Protein AF-A0A6I3LD60-F1 (afdb_monomer)

Nearest PDB structures (foldseek):
  1zq3-assembly1_P  TM=4.456E-01  e=3.470E+00  Drosophila melanogaster
  3nar-assembly2_B  TM=4.351E-01  e=4.754E+00  Homo sapiens
  1qry-assembly1_A  TM=3.695E-01  e=8.919E+00  Drosophila melanogaster

Sequence (94 aa):
MSDVHLGAPRPGAEQGGLDERSRAILAFEAEWPQHDGAKEEALRARFGMEPARYYQVLARLTDDPRAQAHAPLLIGRLRRLRDARAARRARLLH

Solvent-accessible surface area (backbone atoms only — not comparable to full-atom values): 5838 Å² total; per-residue (Å²): 140,76,91,72,77,74,67,70,77,74,80,78,78,79,79,90,72,65,54,69,70,59,50,52,53,52,53,51,50,69,76,48,86,61,94,46,75,66,50,53,53,50,42,30,73,75,68,74,43,58,65,73,59,50,52,54,51,52,56,54,43,59,75,32,67,55,43,37,73,74,39,47,68,59,35,52,51,52,50,52,55,52,51,53,54,49,54,58,55,53,65,74,76,115

Radius of gyration: 15.03 Å; Cα contacts (8 Å, |Δi|>4): 35; chains: 1; bounding box: 34×32×41 Å

Structure (mmCIF, N/CA/C/O backbone):
data_AF-A0A6I3LD60-F1
#
_entry.id   AF-A0A6I3LD60-F1
#
loop_
_atom_site.group_PDB
_atom_site.id
_atom_site.type_symbol
_atom_site.label_atom_id
_atom_site.label_alt_id
_atom_site.label_comp_id
_atom_site.label_asym_id
_atom_site.label_entity_id
_atom_site.label_seq_id
_atom_site.pdbx_PDB_ins_code
_atom_site.Cartn_x
_atom_site.Cartn_y
_atom_site.Cartn_z
_atom_site.occupancy
_atom_site.B_iso_or_equiv
_atom_site.auth_seq_id
_atom_site.auth_comp_id
_atom_site.auth_asym_id
_atom_site.auth_atom_id
_atom_site.pdbx_PDB_model_num
ATOM 1 N N . MET A 1 1 ? 25.546 2.132 19.525 1.00 33.47 1 MET A N 1
ATOM 2 C CA . MET A 1 1 ? 24.749 3.311 19.116 1.00 33.47 1 MET A CA 1
ATOM 3 C C . MET A 1 1 ? 24.310 3.085 17.676 1.00 33.47 1 MET A C 1
ATOM 5 O O . MET A 1 1 ? 25.156 3.142 16.805 1.00 33.47 1 MET A O 1
ATOM 9 N N . SER A 1 2 ? 23.094 2.705 17.323 1.00 35.88 2 SER A N 1
ATOM 10 C CA . SER A 1 2 ? 21.920 2.325 18.093 1.00 35.88 2 SER A CA 1
ATOM 11 C C . SER A 1 2 ? 21.376 1.064 17.441 1.00 35.88 2 SER A C 1
ATOM 13 O O . SER A 1 2 ? 21.201 1.004 16.226 1.00 35.88 2 SER A O 1
ATOM 15 N N . ASP A 1 3 ? 21.172 0.059 18.280 1.00 40.22 3 ASP A N 1
ATOM 16 C CA . ASP A 1 3 ? 20.410 -1.134 17.971 1.00 40.22 3 ASP A CA 1
ATOM 17 C C . ASP A 1 3 ? 18.978 -0.696 17.636 1.00 40.22 3 ASP A C 1
ATOM 19 O O . ASP A 1 3 ? 18.212 -0.287 18.505 1.00 40.22 3 ASP A O 1
ATOM 23 N N . VAL A 1 4 ? 18.645 -0.689 16.347 1.00 48.16 4 VAL A N 1
ATOM 24 C CA . VAL A 1 4 ? 17.252 -0.740 15.909 1.00 48.16 4 VAL A CA 1
ATOM 25 C C . VAL A 1 4 ? 17.081 -2.111 15.295 1.00 48.16 4 VAL A C 1
ATOM 27 O O . VAL A 1 4 ? 16.953 -2.272 14.080 1.00 48.16 4 VAL A O 1
ATOM 30 N N . HIS A 1 5 ? 17.082 -3.122 16.166 1.00 39.88 5 HIS A N 1
ATOM 31 C CA . HIS A 1 5 ? 16.302 -4.312 15.902 1.00 39.88 5 HIS A CA 1
ATOM 32 C C . HIS A 1 5 ? 14.877 -3.810 15.664 1.00 39.88 5 HIS A C 1
ATOM 34 O O . HIS A 1 5 ? 14.133 -3.470 16.586 1.00 39.88 5 HIS A O 1
ATOM 40 N N . LEU A 1 6 ? 14.533 -3.650 14.388 1.00 47.88 6 LEU A N 1
ATOM 41 C CA . LEU A 1 6 ? 13.174 -3.479 13.925 1.00 47.88 6 LEU A CA 1
ATOM 42 C C . LEU A 1 6 ? 12.491 -4.757 14.378 1.00 47.88 6 LEU A C 1
ATOM 44 O O . LEU A 1 6 ? 12.556 -5.757 13.671 1.00 47.88 6 LEU A O 1
ATOM 48 N N . GLY A 1 7 ? 11.969 -4.741 15.610 1.00 33.16 7 GLY A N 1
ATOM 49 C CA . GLY A 1 7 ? 11.289 -5.868 16.206 1.00 33.16 7 GLY A CA 1
ATOM 50 C C . GLY A 1 7 ? 10.349 -6.381 15.143 1.00 33.16 7 GLY A C 1
ATOM 51 O O . GLY A 1 7 ? 9.425 -5.668 14.736 1.00 33.16 7 GLY A O 1
ATOM 52 N N . ALA A 1 8 ? 10.665 -7.568 14.619 1.00 42.44 8 ALA A N 1
ATOM 53 C CA . ALA A 1 8 ? 9.698 -8.344 13.887 1.00 42.44 8 ALA A CA 1
ATOM 54 C C . ALA A 1 8 ? 8.443 -8.267 14.757 1.00 42.44 8 ALA A C 1
ATOM 56 O O . ALA A 1 8 ? 8.563 -8.528 15.963 1.00 42.44 8 ALA A O 1
ATOM 57 N N . PRO A 1 9 ? 7.302 -7.780 14.235 1.00 49.25 9 PRO A N 1
ATOM 58 C CA . PRO A 1 9 ? 6.085 -7.785 15.022 1.00 49.25 9 PRO A CA 1
ATOM 59 C C . PRO A 1 9 ? 5.956 -9.213 15.527 1.00 49.25 9 PRO A C 1
ATOM 61 O O . PRO A 1 9 ? 5.888 -10.141 14.719 1.00 49.25 9 PRO A O 1
ATOM 64 N N . ARG A 1 10 ? 6.078 -9.400 16.851 1.00 46.12 10 ARG A N 1
ATOM 65 C CA . ARG A 1 10 ? 5.855 -10.706 17.456 1.00 46.12 10 ARG A CA 1
ATOM 66 C C . ARG A 1 10 ? 4.494 -11.124 16.919 1.00 46.12 10 ARG A C 1
ATOM 68 O O . ARG A 1 10 ? 3.559 -10.334 17.072 1.00 46.12 10 ARG A O 1
ATOM 75 N N . PRO A 1 11 ? 4.384 -12.266 16.226 1.00 46.66 11 PRO A N 1
ATOM 76 C CA . PRO A 1 11 ? 3.100 -12.737 15.766 1.00 46.66 11 PRO A CA 1
ATOM 77 C C . PRO A 1 11 ? 2.306 -13.092 17.022 1.00 46.66 11 PRO A C 1
ATOM 79 O O . PRO A 1 11 ? 2.368 -14.211 17.520 1.00 46.66 11 PRO A O 1
ATOM 82 N N . GLY A 1 12 ? 1.588 -12.104 17.556 1.00 42.81 12 GLY A N 1
ATOM 83 C CA . GLY A 1 12 ? 0.369 -12.311 18.312 1.00 42.81 12 GLY A CA 1
ATOM 84 C C . GLY A 1 12 ? -0.603 -12.940 17.336 1.00 42.81 12 GLY A C 1
ATOM 85 O O . GLY A 1 12 ? -1.372 -12.264 16.659 1.00 42.81 12 GLY A O 1
ATOM 86 N N . ALA A 1 13 ? -0.450 -14.246 17.176 1.00 45.69 13 ALA A N 1
ATOM 87 C CA . ALA A 1 13 ? -1.341 -15.122 16.464 1.00 45.69 13 ALA A CA 1
ATOM 88 C C . ALA A 1 13 ? -2.628 -15.277 17.282 1.00 45.69 13 ALA A C 1
ATOM 90 O O . ALA A 1 13 ? -2.985 -16.376 17.674 1.00 45.69 13 ALA A O 1
ATOM 91 N N . GLU A 1 14 ? -3.352 -14.185 17.504 1.00 43.53 14 GLU A N 1
ATOM 92 C CA . GLU A 1 14 ? -4.708 -14.236 18.047 1.00 43.53 14 GLU A CA 1
ATOM 93 C C . GLU A 1 14 ? -5.693 -14.247 16.860 1.00 43.53 14 GLU A C 1
ATOM 95 O O . GLU A 1 14 ? -6.396 -13.296 16.546 1.00 43.53 14 GLU A O 1
ATOM 100 N N . GLN A 1 15 ? -5.595 -15.351 16.114 1.00 43.41 15 GLN A N 1
ATOM 101 C CA . GLN A 1 15 ? -6.664 -16.074 15.418 1.00 43.41 15 GLN A CA 1
ATOM 102 C C . GLN A 1 15 ? -7.560 -15.302 14.421 1.00 43.41 15 GLN A C 1
ATOM 104 O O . GLN A 1 15 ? -8.679 -14.897 14.713 1.00 43.41 15 GLN A O 1
ATOM 109 N N . GLY A 1 16 ? -7.096 -15.240 13.163 1.00 52.81 16 GLY A N 1
ATOM 110 C CA . GLY A 1 16 ? -7.976 -15.237 11.981 1.00 52.81 16 GLY A CA 1
ATOM 111 C C . GLY A 1 16 ? -8.001 -13.981 11.105 1.00 52.81 16 GLY A C 1
ATOM 112 O O . GLY A 1 16 ? -8.670 -13.993 10.075 1.00 52.81 16 GLY A O 1
ATOM 113 N N . GLY A 1 17 ? -7.277 -12.910 11.452 1.00 63.72 17 GLY A N 1
ATOM 114 C CA . GLY A 1 17 ? -7.389 -11.630 10.742 1.00 63.72 17 GLY A CA 1
ATOM 115 C C . GLY A 1 17 ? -6.076 -10.894 10.486 1.00 63.72 17 GLY A C 1
ATOM 116 O O . GLY A 1 17 ? -5.055 -11.145 11.121 1.00 63.72 17 GLY A O 1
ATOM 117 N N . LEU A 1 18 ? -6.124 -9.966 9.525 1.00 77.75 18 LEU A N 1
ATOM 118 C CA . LEU A 1 18 ? -5.105 -8.936 9.328 1.00 77.75 18 LEU A CA 1
ATOM 119 C C . LEU A 1 18 ? -5.010 -8.061 10.595 1.00 77.75 18 LEU A C 1
ATOM 121 O O . LEU A 1 18 ? -6.054 -7.667 11.117 1.00 77.75 18 LEU A O 1
ATOM 125 N N . ASP A 1 19 ? -3.795 -7.761 11.065 1.00 83.12 19 ASP A N 1
ATOM 126 C CA . ASP A 1 19 ? -3.559 -6.906 12.241 1.00 83.12 19 ASP A CA 1
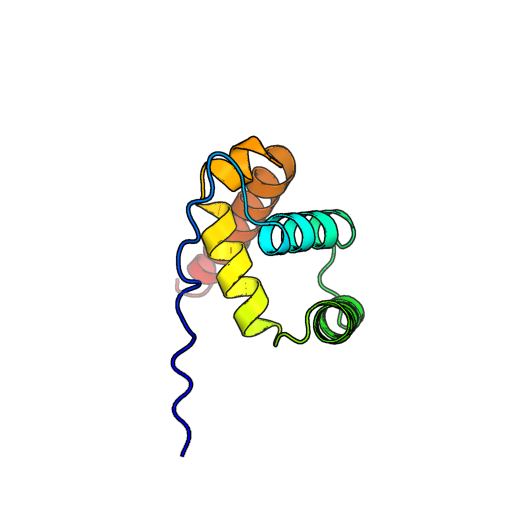ATOM 127 C C . ASP A 1 19 ? -4.165 -5.502 12.055 1.00 83.12 19 ASP 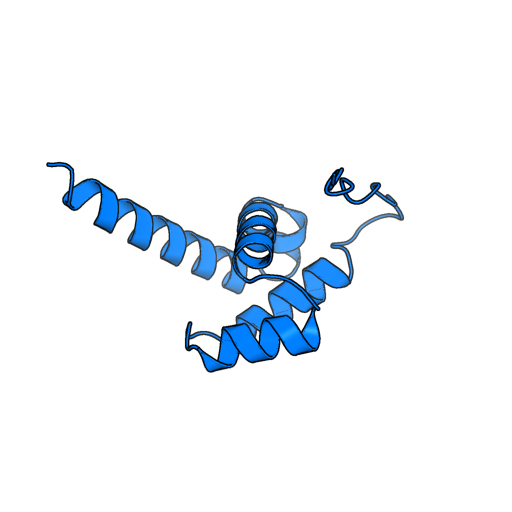A C 1
ATOM 129 O O . ASP A 1 19 ? -4.201 -4.979 10.937 1.00 83.12 19 ASP A O 1
ATOM 133 N N . GLU A 1 20 ? -4.600 -4.867 13.143 1.00 82.88 20 GLU A N 1
ATOM 134 C CA . GLU A 1 20 ? -5.298 -3.574 13.114 1.00 82.88 20 GLU A CA 1
ATOM 135 C C . GLU A 1 20 ? -4.432 -2.483 12.480 1.00 82.88 20 GLU A C 1
ATOM 137 O O . GLU A 1 20 ? -4.882 -1.709 11.635 1.00 82.88 20 GLU A O 1
ATOM 142 N N . ARG A 1 21 ? -3.128 -2.486 12.782 1.00 84.50 21 ARG A N 1
ATOM 143 C CA . ARG A 1 21 ? -2.179 -1.563 12.151 1.00 84.50 21 ARG A CA 1
ATOM 144 C C . ARG A 1 21 ? -2.132 -1.748 10.637 1.00 84.50 21 ARG A C 1
ATOM 146 O O . ARG A 1 21 ? -2.065 -0.771 9.897 1.00 84.50 21 ARG A O 1
ATOM 153 N N . SER A 1 22 ? -2.164 -2.992 10.176 1.00 86.12 22 SER A N 1
ATOM 154 C CA . SER A 1 22 ? -2.132 -3.310 8.749 1.00 86.12 22 SER A CA 1
ATOM 155 C C . SER A 1 22 ? -3.442 -2.915 8.061 1.00 86.12 22 SER A C 1
ATOM 157 O O . SER A 1 22 ? -3.408 -2.379 6.955 1.00 86.12 22 SER A O 1
ATOM 159 N N . ARG A 1 23 ? -4.588 -3.081 8.734 1.00 87.62 23 ARG A N 1
ATOM 160 C CA . ARG A 1 23 ? -5.888 -2.567 8.265 1.00 87.62 23 ARG A CA 1
ATOM 161 C C . ARG A 1 23 ? -5.883 -1.047 8.148 1.00 87.62 23 ARG A C 1
ATOM 163 O O . ARG A 1 23 ? -6.270 -0.527 7.105 1.00 87.62 23 ARG A O 1
ATOM 170 N N . ALA A 1 24 ? -5.378 -0.344 9.161 1.00 89.00 24 ALA A N 1
ATOM 171 C CA . ALA A 1 24 ? -5.275 1.112 9.158 1.00 89.00 24 ALA A CA 1
ATOM 172 C C . ALA A 1 24 ? -4.363 1.632 8.034 1.00 89.00 24 ALA A C 1
ATOM 174 O O . ALA A 1 24 ? -4.683 2.632 7.392 1.00 89.00 24 ALA A O 1
ATOM 175 N N . ILE A 1 25 ? -3.255 0.935 7.753 1.00 88.69 25 ILE A N 1
ATOM 176 C CA . ILE A 1 25 ? -2.365 1.244 6.624 1.00 88.69 25 ILE A CA 1
ATOM 177 C C . ILE A 1 25 ? -3.111 1.122 5.289 1.00 88.69 25 ILE A C 1
ATOM 179 O O . ILE A 1 25 ? -3.006 2.022 4.458 1.00 88.69 25 ILE A O 1
ATOM 183 N N . LEU A 1 26 ? -3.876 0.043 5.088 1.00 88.56 26 LEU A N 1
ATOM 184 C CA . LEU A 1 26 ? -4.653 -0.164 3.861 1.00 88.56 26 LEU A CA 1
ATOM 185 C C . LEU A 1 26 ? -5.784 0.863 3.711 1.00 88.56 26 LEU A C 1
ATOM 187 O O . LEU A 1 26 ? -5.998 1.369 2.614 1.00 88.56 26 LEU A O 1
ATOM 191 N N . ALA A 1 27 ? -6.481 1.200 4.797 1.00 88.69 27 ALA A N 1
ATOM 192 C CA . ALA A 1 27 ? -7.522 2.227 4.783 1.00 88.69 27 ALA A CA 1
ATOM 193 C C . ALA A 1 27 ? -6.950 3.603 4.400 1.00 88.69 27 ALA A C 1
ATOM 195 O O . ALA A 1 27 ? -7.477 4.265 3.510 1.00 88.69 27 ALA A O 1
ATOM 196 N N . PHE A 1 28 ? -5.812 3.983 4.988 1.00 88.50 28 PHE A N 1
ATOM 197 C CA . PHE A 1 28 ? -5.115 5.221 4.633 1.00 88.50 28 PHE A CA 1
ATOM 198 C C . PHE A 1 28 ? -4.711 5.257 3.153 1.00 88.50 28 PHE A C 1
ATOM 200 O O . PHE A 1 28 ? -4.864 6.278 2.487 1.00 88.50 28 PHE A O 1
ATOM 207 N N . GLU A 1 29 ? -4.237 4.135 2.609 1.00 88.00 29 GLU A N 1
ATOM 208 C CA . GLU A 1 29 ? -3.832 4.059 1.204 1.00 88.00 29 GLU A CA 1
ATOM 209 C C . GLU A 1 29 ? -5.023 4.134 0.235 1.00 88.00 29 GLU A C 1
ATOM 211 O O . GLU A 1 29 ? -4.884 4.628 -0.884 1.00 88.00 29 GLU A O 1
ATOM 216 N N . ALA A 1 30 ? -6.206 3.686 0.664 1.00 85.00 30 ALA A N 1
ATOM 217 C CA . ALA A 1 30 ? -7.438 3.844 -0.101 1.00 85.00 30 ALA A CA 1
ATOM 218 C C . ALA A 1 30 ? -7.898 5.313 -0.170 1.00 85.00 30 ALA A C 1
ATOM 220 O O . ALA A 1 30 ? -8.386 5.746 -1.214 1.00 85.00 30 ALA A O 1
ATOM 221 N N . GLU A 1 31 ? -7.713 6.073 0.914 1.00 84.31 31 GLU A N 1
ATOM 222 C CA . GLU A 1 31 ? -8.045 7.503 1.000 1.00 84.31 31 GLU A CA 1
ATOM 223 C C . GLU A 1 31 ? -7.066 8.390 0.211 1.00 84.31 31 GLU A C 1
ATOM 225 O O . GLU A 1 31 ? -7.464 9.428 -0.315 1.00 84.31 31 GLU A O 1
ATOM 230 N N . TRP A 1 32 ? -5.799 7.974 0.084 1.00 81.81 32 TRP A N 1
ATOM 231 C CA . TRP A 1 32 ? -4.729 8.760 -0.543 1.00 81.81 32 TRP A CA 1
ATOM 232 C C . TRP A 1 32 ? -4.182 8.105 -1.824 1.00 81.81 32 TRP A C 1
ATOM 234 O O . TRP A 1 32 ? -3.058 7.583 -1.831 1.00 81.81 32 TRP A O 1
ATOM 244 N N . PRO A 1 33 ? -4.934 8.156 -2.944 1.00 68.81 33 PRO A N 1
ATOM 245 C CA . PRO A 1 33 ? -4.546 7.511 -4.198 1.00 68.81 33 PRO A CA 1
ATOM 246 C C . PRO A 1 33 ? -3.341 8.165 -4.893 1.00 68.81 33 PRO A C 1
ATOM 248 O O . PRO A 1 33 ? -2.759 7.539 -5.782 1.00 68.81 33 PRO A O 1
ATOM 251 N N . GLN A 1 34 ? -2.978 9.400 -4.526 1.00 72.81 34 GLN A N 1
ATOM 252 C CA . GLN A 1 34 ? -1.824 10.124 -5.063 1.00 72.81 34 GLN A CA 1
ATOM 253 C C . GLN A 1 34 ? -0.730 10.283 -4.006 1.00 72.81 34 GLN A C 1
ATOM 255 O O . GLN A 1 34 ? -1.001 10.446 -2.818 1.00 72.81 34 GLN A O 1
ATOM 260 N N . HIS A 1 35 ? 0.521 10.181 -4.452 1.00 69.38 35 HIS A N 1
ATOM 2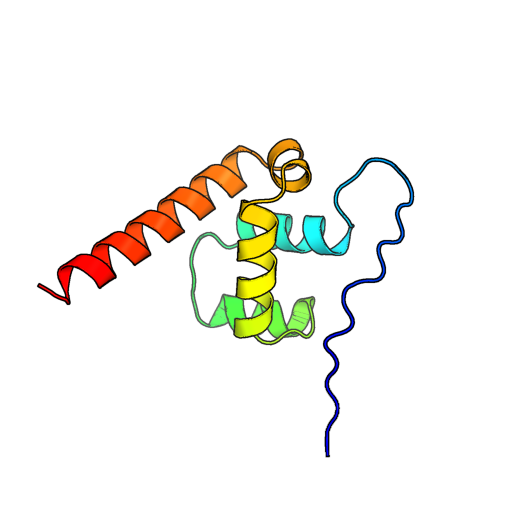61 C CA . HIS A 1 35 ? 1.698 10.337 -3.606 1.00 69.38 35 HIS A CA 1
ATOM 262 C C . HIS A 1 35 ? 2.171 11.786 -3.675 1.00 69.38 35 HIS A C 1
ATOM 264 O O . HIS A 1 35 ? 3.089 12.102 -4.427 1.00 69.38 35 HIS A O 1
ATOM 270 N N . ASP A 1 36 ? 1.531 12.640 -2.886 1.00 76.94 36 ASP A N 1
ATOM 271 C CA . ASP A 1 36 ? 1.908 14.045 -2.748 1.00 76.94 36 ASP A CA 1
ATOM 272 C C . ASP A 1 36 ? 2.616 14.262 -1.403 1.00 76.94 36 ASP A C 1
ATOM 274 O O . ASP A 1 36 ? 2.409 13.494 -0.463 1.00 76.94 36 ASP A O 1
ATOM 278 N N . GLY A 1 37 ? 3.438 15.309 -1.273 1.00 78.44 37 GLY A N 1
ATOM 279 C CA . GLY A 1 37 ? 4.195 15.574 -0.034 1.00 78.44 37 GLY A CA 1
ATOM 280 C C . GLY A 1 37 ? 3.314 15.641 1.225 1.00 78.44 37 GLY A C 1
ATOM 281 O O . GLY A 1 37 ? 3.703 15.151 2.283 1.00 78.44 37 GLY A O 1
ATOM 282 N N . ALA A 1 38 ? 2.075 16.123 1.081 1.00 83.69 38 ALA A N 1
ATOM 283 C CA . ALA A 1 38 ? 1.071 16.143 2.145 1.00 83.69 38 ALA A CA 1
ATOM 284 C C . ALA A 1 38 ? 0.731 14.741 2.692 1.00 83.69 38 ALA A C 1
ATOM 286 O O . ALA A 1 38 ? 0.468 14.588 3.884 1.00 83.69 38 ALA A O 1
ATOM 287 N N . LYS A 1 39 ? 0.785 13.700 1.849 1.00 82.50 39 LYS A N 1
ATOM 288 C CA . LYS A 1 39 ? 0.565 12.309 2.265 1.00 82.50 39 LYS A CA 1
ATOM 289 C C . LYS A 1 39 ? 1.675 11.831 3.189 1.00 82.50 39 LYS A C 1
ATOM 291 O O . LYS A 1 39 ? 1.393 11.151 4.169 1.00 82.50 39 LYS A O 1
ATOM 296 N N . GLU A 1 40 ? 2.928 12.159 2.882 1.00 85.69 40 GLU A N 1
ATOM 297 C CA . GLU A 1 40 ? 4.067 11.737 3.703 1.00 85.69 40 GLU A CA 1
ATOM 298 C C . GLU A 1 40 ? 4.044 12.402 5.077 1.00 85.69 40 GLU A C 1
ATOM 300 O O . GLU A 1 40 ? 4.333 11.759 6.086 1.00 85.69 40 GLU A O 1
ATOM 305 N N . GLU A 1 41 ? 3.644 13.668 5.132 1.00 86.25 41 GLU A N 1
ATOM 306 C CA . GLU A 1 41 ? 3.480 14.392 6.388 1.00 86.25 41 GLU A CA 1
ATOM 307 C C . GLU A 1 41 ? 2.303 13.849 7.212 1.00 86.25 41 GLU A C 1
ATOM 309 O O . GLU A 1 41 ? 2.468 13.545 8.394 1.00 86.25 41 GLU A O 1
ATOM 314 N N . ALA A 1 42 ? 1.154 13.591 6.578 1.00 87.44 42 ALA A N 1
ATOM 315 C CA . ALA A 1 42 ? 0.007 12.947 7.222 1.00 87.44 42 ALA A CA 1
ATOM 316 C C . ALA A 1 42 ? 0.330 11.526 7.713 1.00 87.44 42 ALA A C 1
ATOM 318 O O . ALA A 1 42 ? -0.113 11.115 8.785 1.00 87.44 42 ALA A O 1
ATOM 319 N N . LEU A 1 43 ? 1.133 10.777 6.959 1.00 88.19 43 LEU A N 1
ATOM 320 C CA . LEU A 1 43 ? 1.619 9.453 7.337 1.00 88.19 43 LEU A CA 1
ATOM 321 C C . LEU A 1 43 ? 2.502 9.535 8.582 1.00 88.19 43 LEU A C 1
ATOM 323 O O . LEU A 1 43 ? 2.279 8.773 9.528 1.00 88.19 43 LEU A O 1
ATOM 327 N N . ARG A 1 44 ? 3.466 10.466 8.613 1.00 88.81 44 ARG A N 1
ATOM 328 C CA . ARG A 1 44 ? 4.306 10.701 9.797 1.00 88.81 44 ARG A CA 1
ATOM 329 C C . ARG A 1 44 ? 3.453 11.095 11.002 1.00 88.81 44 ARG A C 1
ATOM 331 O O . ARG A 1 44 ? 3.636 10.518 12.068 1.00 88.81 44 ARG A O 1
ATOM 338 N N . ALA A 1 45 ? 2.481 11.989 10.827 1.00 88.50 45 ALA A N 1
ATOM 339 C CA . ALA A 1 45 ? 1.590 12.427 11.901 1.00 88.50 45 ALA A CA 1
ATOM 340 C C . ALA A 1 45 ? 0.672 11.303 12.426 1.00 88.50 45 ALA A C 1
ATOM 342 O O . ALA A 1 45 ? 0.499 11.165 13.634 1.00 88.50 45 ALA A O 1
ATOM 343 N N . ARG A 1 46 ? 0.099 10.477 11.538 1.00 86.12 46 ARG A N 1
ATOM 344 C CA . ARG A 1 46 ? -0.881 9.433 11.897 1.00 86.12 46 ARG A CA 1
ATOM 345 C C . ARG A 1 46 ? -0.235 8.154 12.420 1.00 86.12 46 ARG A C 1
ATOM 347 O O . ARG A 1 46 ? -0.775 7.520 13.321 1.00 86.12 46 ARG A O 1
ATOM 354 N N . PHE A 1 47 ? 0.893 7.746 11.841 1.00 87.25 47 PHE A N 1
ATOM 355 C CA . PHE A 1 47 ? 1.528 6.460 12.144 1.00 87.25 47 PHE A CA 1
ATOM 356 C C . PHE A 1 47 ? 2.854 6.588 12.897 1.00 87.25 47 PHE A C 1
ATOM 358 O O . PHE A 1 47 ? 3.352 5.572 13.391 1.00 87.25 47 PHE A O 1
ATOM 365 N N . GLY A 1 48 ? 3.440 7.788 12.972 1.00 87.38 48 GLY A N 1
ATOM 366 C CA . GLY A 1 48 ? 4.759 8.002 13.573 1.00 87.38 48 GLY A CA 1
ATOM 367 C C . GLY A 1 48 ? 5.876 7.261 12.835 1.00 87.38 48 GLY A C 1
ATOM 368 O O . GLY A 1 48 ? 6.860 6.861 13.452 1.00 87.38 48 GLY A O 1
ATOM 369 N N . MET A 1 49 ? 5.697 6.982 11.538 1.00 86.62 49 MET A N 1
ATOM 370 C CA . MET A 1 49 ? 6.637 6.191 10.741 1.00 86.62 49 MET A CA 1
ATOM 371 C C . MET A 1 49 ? 7.301 7.024 9.659 1.00 86.62 49 MET A C 1
ATOM 373 O O . MET A 1 49 ? 6.667 7.870 9.037 1.00 86.62 49 MET A O 1
ATOM 377 N N . GLU A 1 50 ? 8.555 6.691 9.359 1.00 87.00 50 GLU A N 1
ATOM 378 C CA . GLU A 1 50 ? 9.207 7.192 8.155 1.00 87.00 50 GLU A CA 1
ATOM 379 C C . GLU A 1 50 ? 8.572 6.595 6.885 1.00 87.00 50 GLU A C 1
ATOM 381 O O . GLU A 1 50 ? 8.275 5.389 6.861 1.00 87.00 50 GLU A O 1
ATOM 386 N N . PRO A 1 51 ? 8.438 7.380 5.796 1.00 83.62 51 PRO A N 1
ATOM 387 C CA . PRO A 1 51 ? 7.850 6.917 4.538 1.00 83.62 51 PRO A CA 1
ATOM 388 C C . PRO A 1 51 ? 8.517 5.650 3.992 1.00 83.62 51 PRO A C 1
ATOM 390 O O . PRO A 1 51 ? 7.842 4.728 3.536 1.00 83.62 51 PRO A O 1
ATOM 393 N N . ALA A 1 52 ? 9.844 5.544 4.109 1.00 85.75 52 ALA A N 1
ATOM 394 C CA . ALA A 1 52 ? 10.586 4.365 3.666 1.00 85.75 52 ALA A CA 1
ATOM 395 C C . ALA A 1 52 ? 10.119 3.079 4.371 1.00 85.75 52 ALA A C 1
ATOM 397 O O . ALA A 1 52 ? 9.906 2.053 3.723 1.00 85.75 52 ALA A O 1
ATOM 398 N N . ARG A 1 53 ? 9.907 3.134 5.693 1.00 86.19 53 ARG A N 1
ATOM 399 C CA . ARG A 1 53 ? 9.415 1.991 6.475 1.00 86.19 53 ARG A CA 1
ATOM 40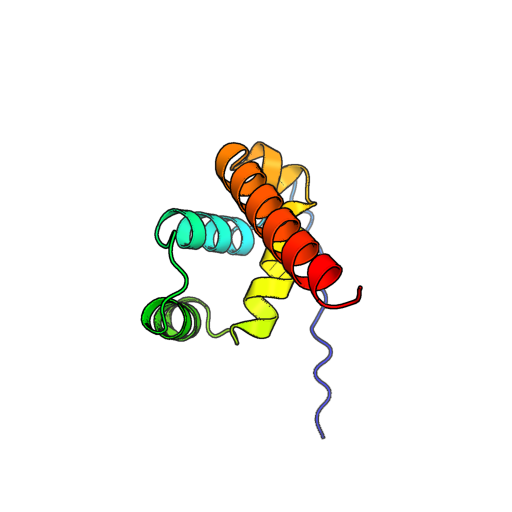0 C C . ARG A 1 53 ? 7.961 1.673 6.135 1.00 86.19 53 ARG A C 1
ATOM 402 O O . ARG A 1 53 ? 7.611 0.500 6.032 1.00 86.19 53 ARG A O 1
ATOM 409 N N . TYR A 1 54 ? 7.136 2.695 5.920 1.00 89.19 54 TYR A N 1
ATOM 410 C CA . TYR A 1 54 ? 5.747 2.516 5.504 1.00 89.19 54 TYR A CA 1
ATOM 411 C C . TYR A 1 54 ? 5.643 1.747 4.184 1.00 89.19 54 TYR A C 1
ATOM 413 O O . TYR A 1 54 ? 4.939 0.741 4.115 1.00 89.19 54 TYR A O 1
ATOM 421 N N . TYR A 1 55 ? 6.409 2.139 3.162 1.00 86.25 55 TYR A N 1
ATOM 422 C CA . TYR A 1 55 ? 6.383 1.441 1.875 1.00 86.25 55 TYR A CA 1
ATOM 423 C C . TYR A 1 55 ? 6.928 0.012 1.954 1.00 86.25 55 TYR A C 1
ATOM 425 O O . TYR A 1 55 ? 6.447 -0.855 1.227 1.00 86.25 55 TYR A O 1
ATOM 433 N N . GLN A 1 56 ? 7.877 -0.275 2.850 1.00 87.50 56 GLN A N 1
ATOM 434 C CA . GLN A 1 56 ? 8.321 -1.652 3.099 1.00 87.50 56 GLN A CA 1
ATOM 435 C C . GLN A 1 56 ? 7.201 -2.518 3.685 1.00 87.50 56 GLN A C 1
ATOM 437 O O . GLN A 1 56 ? 7.023 -3.661 3.263 1.00 87.50 56 GLN A O 1
ATOM 442 N N . VAL A 1 57 ? 6.434 -1.983 4.640 1.00 89.06 57 VAL A N 1
ATOM 443 C CA . VAL A 1 57 ? 5.270 -2.684 5.202 1.00 89.06 57 VAL A CA 1
ATOM 444 C C . VAL A 1 57 ? 4.203 -2.871 4.128 1.00 89.06 57 VAL A C 1
ATOM 446 O O . VAL A 1 57 ? 3.728 -3.987 3.942 1.00 89.06 57 VAL A O 1
ATOM 449 N N . LEU A 1 58 ? 3.889 -1.823 3.365 1.00 88.31 58 LEU A N 1
ATOM 450 C CA . LEU A 1 58 ? 2.911 -1.883 2.279 1.00 88.31 58 LEU A CA 1
ATOM 451 C C . LEU A 1 58 ? 3.294 -2.927 1.218 1.00 88.31 58 LEU A C 1
ATOM 453 O O . LEU A 1 58 ? 2.440 -3.688 0.763 1.00 88.31 58 LEU A O 1
ATOM 457 N N . ALA A 1 59 ? 4.580 -3.016 0.864 1.00 87.25 59 ALA A N 1
ATOM 458 C CA . ALA A 1 59 ? 5.083 -4.031 -0.057 1.00 87.25 59 ALA A CA 1
ATOM 459 C C . ALA A 1 59 ? 4.846 -5.451 0.476 1.00 87.25 59 ALA A C 1
ATOM 461 O O . ALA A 1 59 ? 4.349 -6.290 -0.265 1.00 87.25 59 ALA A O 1
ATOM 462 N N . ARG A 1 60 ? 5.114 -5.704 1.764 1.00 88.81 60 ARG A N 1
ATOM 463 C CA . ARG A 1 60 ? 4.847 -7.008 2.396 1.00 88.81 60 ARG A CA 1
ATOM 464 C C . ARG A 1 60 ? 3.355 -7.340 2.430 1.00 88.81 60 ARG A C 1
ATOM 466 O O . ARG A 1 60 ? 2.983 -8.459 2.105 1.00 88.81 60 ARG A O 1
ATOM 473 N N . LEU A 1 61 ? 2.507 -6.364 2.763 1.00 87.62 61 LEU A N 1
ATOM 474 C CA . LEU A 1 61 ? 1.048 -6.529 2.762 1.00 87.62 61 LEU A CA 1
ATOM 475 C C . LEU A 1 61 ? 0.497 -6.837 1.370 1.00 87.62 61 LEU A C 1
ATOM 477 O O . LEU A 1 61 ? -0.499 -7.534 1.240 1.00 87.62 61 LEU A O 1
ATOM 481 N N . THR A 1 62 ? 1.152 -6.346 0.322 1.00 86.75 62 THR A N 1
ATOM 482 C CA . THR A 1 62 ? 0.742 -6.606 -1.062 1.00 86.75 62 THR A CA 1
ATOM 483 C C . THR A 1 62 ? 0.857 -8.088 -1.438 1.00 86.75 62 THR A C 1
ATOM 485 O O . THR A 1 62 ? 0.102 -8.562 -2.288 1.00 86.75 62 THR A O 1
ATOM 488 N N . ASP A 1 63 ? 1.770 -8.811 -0.790 1.00 84.62 63 ASP A N 1
ATOM 489 C CA . ASP A 1 63 ? 2.016 -10.234 -1.015 1.00 84.62 63 ASP A CA 1
ATOM 490 C C . ASP A 1 63 ? 1.369 -11.120 0.089 1.00 84.62 63 ASP A C 1
ATOM 492 O O . ASP A 1 63 ? 1.474 -12.345 0.037 1.00 84.62 63 ASP A O 1
ATOM 496 N N . ASP A 1 64 ? 0.659 -10.529 1.066 1.00 85.31 64 ASP A N 1
ATOM 497 C CA . ASP A 1 64 ? -0.038 -11.246 2.147 1.00 85.31 64 ASP A CA 1
ATOM 498 C C . ASP A 1 64 ? -1.483 -11.625 1.737 1.00 85.31 64 ASP A C 1
ATOM 500 O O . ASP A 1 64 ? -2.314 -10.740 1.480 1.00 85.31 64 ASP A O 1
ATOM 504 N N . PRO A 1 65 ? -1.849 -12.923 1.729 1.00 83.50 65 PRO A N 1
ATOM 505 C CA . PRO A 1 65 ? -3.201 -13.360 1.379 1.00 83.50 65 PRO A CA 1
ATOM 506 C C . PRO A 1 65 ? -4.289 -12.807 2.314 1.00 83.50 65 PRO A C 1
ATOM 508 O O . PRO A 1 65 ? -5.430 -12.630 1.887 1.00 83.50 65 PRO A O 1
ATOM 511 N N . ARG A 1 66 ? -3.967 -12.472 3.571 1.00 85.06 66 ARG A N 1
ATOM 512 C CA . ARG A 1 66 ? -4.917 -11.872 4.528 1.00 85.06 66 ARG A CA 1
ATOM 513 C C . ARG A 1 66 ? -5.271 -10.442 4.139 1.00 85.06 66 ARG A C 1
ATOM 515 O O . ARG A 1 66 ? -6.430 -10.042 4.227 1.00 85.06 66 ARG A O 1
ATOM 522 N N . ALA A 1 67 ? -4.285 -9.677 3.676 1.00 87.56 67 ALA A N 1
ATOM 523 C CA . ALA A 1 67 ? -4.506 -8.333 3.155 1.00 87.56 67 ALA A CA 1
ATOM 524 C C . ALA A 1 67 ? -5.305 -8.374 1.848 1.00 87.56 67 ALA A C 1
ATOM 526 O O . ALA A 1 67 ? -6.183 -7.536 1.631 1.00 87.56 67 ALA A O 1
ATOM 527 N N . GLN A 1 68 ? -5.064 -9.390 1.016 1.00 86.81 68 GLN A N 1
ATOM 528 C CA . GLN A 1 68 ? -5.836 -9.613 -0.200 1.00 86.81 68 GLN A CA 1
ATOM 529 C C . GLN A 1 68 ? -7.292 -10.001 0.088 1.00 86.81 68 GLN A C 1
ATOM 531 O O . GLN A 1 68 ? -8.181 -9.508 -0.600 1.00 86.81 68 GLN A O 1
ATOM 536 N N . ALA A 1 69 ? -7.555 -10.811 1.117 1.00 86.56 69 ALA A N 1
ATOM 537 C CA . ALA A 1 69 ? -8.916 -11.112 1.565 1.00 86.56 69 ALA A CA 1
ATOM 538 C C . ALA A 1 69 ? -9.637 -9.871 2.12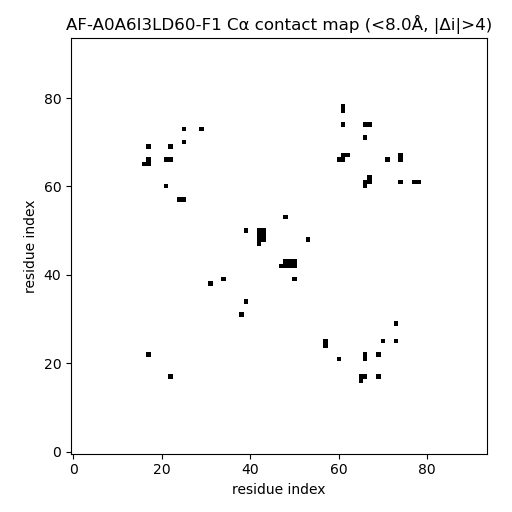3 1.00 86.56 69 ALA A C 1
ATOM 540 O O . ALA A 1 69 ? -10.842 -9.727 1.945 1.00 86.56 69 ALA A O 1
ATOM 541 N N . HIS A 1 70 ? -8.901 -8.957 2.766 1.00 85.62 70 HIS A N 1
ATOM 542 C CA . HIS A 1 70 ? -9.460 -7.734 3.342 1.00 85.62 70 HIS A CA 1
ATOM 543 C C . HIS A 1 70 ? -9.741 -6.636 2.300 1.00 85.62 70 HIS A C 1
ATOM 545 O O . HIS A 1 70 ? -10.780 -5.985 2.355 1.00 85.62 70 HIS A O 1
ATOM 551 N N . ALA A 1 71 ? -8.814 -6.396 1.366 1.00 87.19 71 ALA A N 1
ATOM 552 C CA . ALA A 1 71 ? -8.892 -5.292 0.404 1.00 87.19 71 ALA A CA 1
ATOM 553 C C . ALA A 1 71 ? -8.400 -5.698 -1.005 1.00 87.19 71 ALA A C 1
ATOM 555 O O . ALA A 1 71 ? -7.433 -5.123 -1.519 1.00 87.19 71 ALA A O 1
ATOM 556 N N . PRO A 1 72 ? -9.061 -6.657 -1.680 1.00 87.69 72 PRO A N 1
ATOM 557 C CA . PRO A 1 72 ? -8.551 -7.268 -2.913 1.00 87.69 72 PRO A CA 1
ATOM 558 C C . PRO A 1 72 ? -8.319 -6.258 -4.046 1.00 87.69 72 PRO A C 1
ATOM 560 O O . PRO A 1 72 ? -7.325 -6.343 -4.770 1.00 87.69 72 PRO A O 1
ATOM 563 N N . LEU A 1 73 ? -9.203 -5.263 -4.181 1.00 89.25 73 LEU A N 1
ATOM 564 C CA . LEU A 1 73 ? -9.101 -4.228 -5.215 1.00 89.25 73 LEU A CA 1
ATOM 565 C C . LEU A 1 73 ? -7.912 -3.286 -4.983 1.00 89.25 73 LEU A C 1
ATOM 567 O O . LEU A 1 73 ? -7.191 -2.953 -5.928 1.00 89.25 73 LEU A O 1
ATOM 571 N N . LEU A 1 74 ? -7.686 -2.888 -3.727 1.00 88.69 74 LEU A N 1
ATOM 572 C CA . LEU A 1 74 ? -6.565 -2.033 -3.345 1.00 88.69 74 LEU A CA 1
ATOM 573 C C . LEU A 1 74 ? -5.237 -2.760 -3.572 1.00 88.69 74 LEU A C 1
ATOM 575 O O . LEU A 1 74 ? -4.360 -2.224 -4.248 1.00 88.69 74 LEU A O 1
ATOM 579 N N . ILE A 1 75 ? -5.123 -4.005 -3.094 1.00 90.00 75 ILE A N 1
ATOM 580 C CA . ILE A 1 75 ? -3.932 -4.839 -3.302 1.00 90.00 75 ILE A CA 1
ATOM 581 C C . ILE A 1 75 ? -3.650 -5.016 -4.800 1.00 90.00 75 ILE A C 1
ATOM 583 O O . ILE A 1 7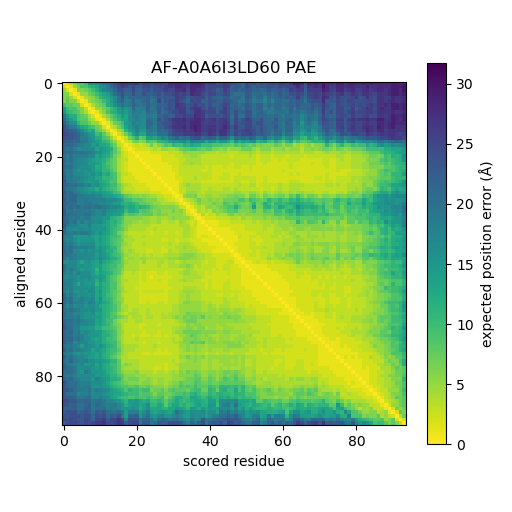5 ? -2.522 -4.812 -5.248 1.00 90.00 75 ILE A O 1
ATOM 587 N N . GLY A 1 76 ? -4.673 -5.300 -5.612 1.00 89.00 76 GLY A N 1
ATOM 588 C CA . GLY A 1 76 ? -4.524 -5.401 -7.067 1.00 89.00 76 GLY A CA 1
ATOM 589 C C . GLY A 1 76 ? -4.030 -4.104 -7.724 1.00 89.00 76 GLY A C 1
ATOM 590 O O . GLY A 1 76 ? -3.181 -4.143 -8.619 1.00 89.00 76 GLY A O 1
ATOM 591 N N . ARG A 1 77 ? -4.514 -2.938 -7.275 1.00 87.25 77 ARG A N 1
ATOM 592 C CA . ARG A 1 77 ? -4.035 -1.628 -7.750 1.00 87.25 77 ARG A CA 1
ATOM 593 C C . ARG A 1 77 ? -2.576 -1.387 -7.358 1.00 87.25 77 ARG A C 1
ATOM 595 O O . ARG A 1 77 ? -1.792 -0.975 -8.212 1.00 87.25 77 ARG A O 1
ATOM 602 N N . LEU A 1 78 ? -2.204 -1.680 -6.113 1.00 86.56 78 LEU A N 1
ATOM 603 C CA . LEU A 1 78 ? -0.835 -1.526 -5.614 1.00 86.56 78 LEU A CA 1
ATOM 604 C C . LEU A 1 78 ? 0.156 -2.409 -6.381 1.00 86.56 78 LEU A C 1
ATOM 606 O O . LEU A 1 78 ? 1.217 -1.922 -6.780 1.00 86.56 78 LEU A O 1
ATOM 610 N N . ARG A 1 79 ? -0.220 -3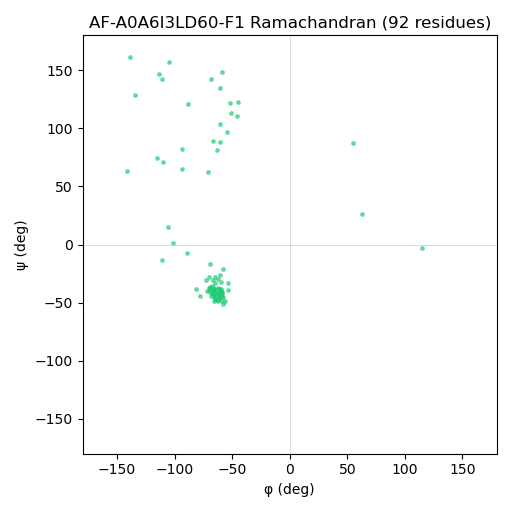.659 -6.684 1.00 87.12 79 ARG A N 1
ATOM 611 C CA . ARG A 1 79 ? 0.573 -4.567 -7.537 1.00 87.12 79 ARG A CA 1
ATOM 612 C C . ARG A 1 79 ? 0.823 -3.964 -8.913 1.00 87.12 79 ARG A C 1
ATOM 614 O O . ARG A 1 79 ? 1.972 -3.811 -9.309 1.00 87.12 79 ARG A O 1
ATOM 621 N N . ARG A 1 80 ? -0.233 -3.506 -9.592 1.00 85.56 80 ARG A N 1
ATOM 622 C CA . ARG A 1 80 ? -0.105 -2.866 -10.913 1.00 85.56 80 ARG A CA 1
ATOM 623 C C . ARG A 1 80 ? 0.794 -1.629 -10.887 1.00 85.56 80 ARG A C 1
ATOM 625 O O . ARG A 1 80 ? 1.609 -1.450 -11.788 1.00 85.56 80 ARG A O 1
ATOM 632 N N . LEU A 1 81 ? 0.683 -0.788 -9.857 1.00 82.88 81 LEU A N 1
ATOM 633 C CA . LEU A 1 81 ? 1.550 0.385 -9.696 1.00 82.88 81 LEU A CA 1
ATOM 634 C C . LEU A 1 81 ? 3.018 -0.006 -9.466 1.00 82.88 81 LEU A C 1
ATOM 636 O O . LEU A 1 81 ? 3.916 0.656 -9.991 1.00 82.88 81 LEU A O 1
ATOM 640 N N . ARG A 1 82 ? 3.281 -1.070 -8.696 1.00 80.56 82 ARG A N 1
ATOM 641 C CA . ARG A 1 82 ? 4.631 -1.625 -8.498 1.00 80.56 82 ARG A CA 1
ATOM 642 C C . ARG A 1 82 ? 5.214 -2.117 -9.820 1.00 80.56 82 ARG A C 1
ATOM 644 O O . ARG A 1 82 ? 6.335 -1.736 -10.162 1.00 80.56 82 ARG A O 1
ATOM 651 N N . ASP A 1 83 ? 4.439 -2.886 -10.573 1.00 82.06 83 ASP A N 1
ATOM 652 C CA . ASP A 1 83 ? 4.869 -3.483 -11.839 1.00 82.06 83 ASP A CA 1
ATOM 653 C C . ASP A 1 83 ? 5.134 -2.401 -12.900 1.00 82.06 83 ASP A C 1
ATOM 655 O O . ASP A 1 83 ? 6.164 -2.426 -13.574 1.00 82.06 83 ASP A O 1
ATOM 659 N N . ALA A 1 84 ? 4.287 -1.367 -12.969 1.00 79.00 84 ALA A N 1
ATOM 660 C CA . ALA A 1 84 ? 4.499 -0.210 -13.840 1.00 79.00 84 ALA A CA 1
ATOM 661 C C . ALA A 1 84 ? 5.796 0.554 -13.503 1.00 79.00 84 ALA A C 1
ATOM 663 O O . ALA A 1 84 ? 6.551 0.942 -14.401 1.00 79.00 84 ALA A O 1
ATOM 664 N N . ARG A 1 85 ? 6.099 0.742 -12.208 1.00 75.88 85 ARG A N 1
ATOM 665 C CA . ARG A 1 85 ? 7.363 1.361 -11.762 1.00 75.88 85 ARG A CA 1
ATOM 666 C C . ARG A 1 85 ? 8.573 0.486 -12.100 1.00 75.88 85 ARG A C 1
ATOM 668 O O . ARG A 1 85 ? 9.606 1.015 -12.509 1.00 75.88 85 ARG A O 1
ATOM 675 N N . ALA A 1 86 ? 8.461 -0.834 -11.953 1.00 74.38 86 ALA A N 1
ATOM 676 C CA . ALA A 1 86 ? 9.526 -1.771 -12.306 1.00 74.38 86 ALA A CA 1
ATOM 677 C C . ALA A 1 86 ? 9.818 -1.759 -13.816 1.00 74.38 86 ALA A C 1
ATOM 679 O O . ALA A 1 86 ? 10.977 -1.614 -14.201 1.00 74.38 86 ALA A O 1
ATOM 680 N N . ALA A 1 87 ? 8.781 -1.792 -14.657 1.00 72.06 87 ALA A N 1
ATOM 681 C CA . ALA A 1 87 ? 8.913 -1.732 -16.113 1.00 72.06 87 ALA A CA 1
ATOM 682 C C . ALA A 1 87 ? 9.590 -0.436 -16.598 1.00 72.06 87 ALA A C 1
ATOM 684 O O . ALA A 1 87 ? 10.424 -0.468 -17.504 1.00 72.06 87 ALA A O 1
ATOM 685 N N . ARG A 1 88 ? 9.289 0.709 -15.965 1.00 68.75 88 ARG A N 1
ATOM 686 C CA . ARG A 1 88 ? 9.938 1.993 -16.283 1.00 68.75 88 ARG A CA 1
ATOM 687 C C . ARG A 1 88 ? 11.432 1.998 -15.947 1.00 68.75 88 ARG A C 1
ATOM 689 O O . ARG A 1 88 ? 12.205 2.573 -16.703 1.00 68.75 88 ARG A O 1
ATOM 696 N N . ARG A 1 89 ? 11.839 1.355 -14.846 1.00 65.56 89 ARG A N 1
ATOM 697 C CA . ARG A 1 89 ? 13.260 1.218 -14.473 1.00 65.56 89 ARG A CA 1
ATOM 698 C C . ARG A 1 89 ? 14.004 0.251 -15.382 1.00 65.56 89 ARG A C 1
ATOM 700 O O . ARG A 1 89 ? 15.125 0.553 -15.762 1.00 65.56 89 ARG A O 1
ATOM 707 N N . ALA A 1 90 ? 13.366 -0.858 -15.761 1.00 69.88 90 ALA A N 1
ATOM 708 C CA . ALA A 1 90 ? 13.934 -1.787 -16.729 1.00 69.88 90 ALA A CA 1
ATOM 709 C C . ALA A 1 90 ? 14.251 -1.047 -18.033 1.00 69.88 90 ALA A C 1
ATOM 711 O O . ALA A 1 90 ? 15.379 -1.095 -18.491 1.00 69.88 90 ALA A O 1
ATOM 712 N N . ARG A 1 91 ? 13.314 -0.251 -18.566 1.00 64.38 91 ARG A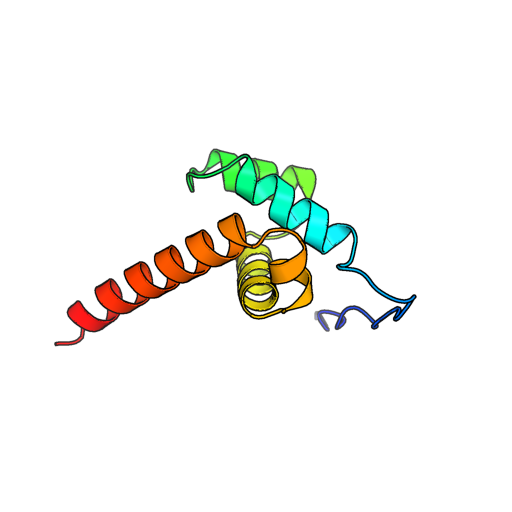 N 1
ATOM 713 C CA . ARG A 1 91 ? 13.524 0.538 -19.796 1.00 64.38 91 ARG A CA 1
ATOM 714 C C . ARG A 1 91 ? 14.694 1.528 -19.772 1.00 64.38 91 ARG A C 1
ATOM 716 O O . ARG A 1 91 ? 15.125 1.902 -20.848 1.00 64.38 91 ARG A O 1
ATOM 723 N N . LEU A 1 92 ? 15.182 1.946 -18.606 1.00 63.44 92 LEU A N 1
ATOM 724 C CA . LEU A 1 92 ? 16.328 2.857 -18.482 1.00 63.44 92 LEU A CA 1
ATOM 725 C C . LEU A 1 92 ? 17.684 2.129 -18.428 1.00 63.44 92 LEU A C 1
ATOM 727 O O . LEU A 1 92 ? 18.717 2.788 -18.425 1.00 63.44 92 LEU A O 1
ATOM 731 N N . LEU A 1 93 ? 17.681 0.796 -18.346 1.00 61.81 93 LEU A N 1
ATOM 732 C CA . LEU A 1 93 ? 18.875 -0.055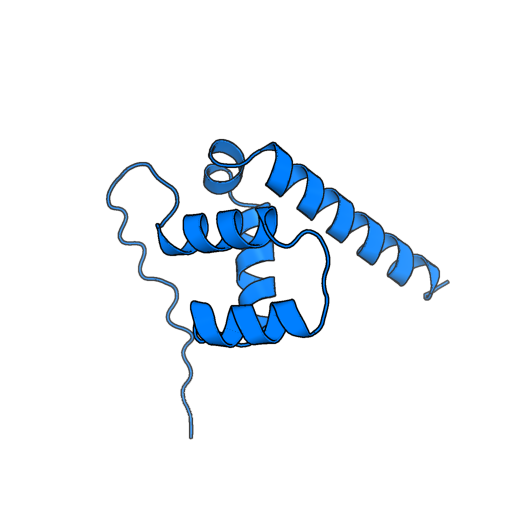 -18.292 1.00 61.81 93 LEU A CA 1
ATOM 733 C C . LEU A 1 93 ? 19.145 -0.799 -19.616 1.00 61.81 93 LEU A C 1
ATOM 735 O O . LEU A 1 93 ? 19.935 -1.740 -19.626 1.00 61.81 93 LEU A O 1
ATOM 739 N N . HIS A 1 94 ? 18.504 -0.385 -20.713 1.00 50.81 94 HIS A N 1
ATOM 740 C CA . HIS A 1 94 ? 18.798 -0.836 -22.079 1.00 50.81 94 HIS A CA 1
ATOM 741 C C . HIS A 1 94 ? 19.173 0.381 -22.922 1.00 50.81 94 HIS A C 1
ATOM 743 O O . HIS A 1 94 ? 20.020 0.218 -23.823 1.00 50.81 94 HIS A O 1
#

Mean predicted aligned error: 9.62 Å

Secondary structure (DSSP, 8-state):
--------------SSS--HHHHHHHHHHHH--S--HHHHHHHHHHH---HHHHHHHHHHHHT-HHHHHH-HHHHHHHHHHHHHHHHHHHTT--

Foldseek 3Di:
DDDPPVPPPPPPCPDDADDPVLVVLLVLCVVDVDDDPVSQVVCCVVPVDHPVVSVVSVVVLLVDVRSCVVCVPSSVVVVVVVVVVVVVVVVVVD

pLDDT: mean 75.88, std 16.67, range [33.16, 90.0]